Protein AF-A0AAD2GDR7-F1 (afdb_monomer)

Structure (mmCIF, N/CA/C/O backbone):
data_AF-A0AAD2GDR7-F1
#
_entry.id   AF-A0AAD2GDR7-F1
#
loop_
_atom_site.group_PDB
_atom_site.id
_atom_site.type_symbol
_atom_site.label_atom_id
_atom_site.label_alt_id
_atom_site.label_comp_id
_atom_site.label_asym_id
_atom_site.label_entity_id
_atom_site.label_seq_id
_atom_site.pdbx_PDB_ins_code
_atom_site.Cartn_x
_atom_site.Cartn_y
_atom_site.Cartn_z
_atom_site.occupancy
_atom_site.B_iso_or_equiv
_atom_site.auth_seq_id
_atom_site.auth_comp_id
_atom_site.auth_asym_id
_atom_site.auth_atom_id
_atom_site.pdbx_PDB_model_num
ATOM 1 N N . MET A 1 1 ? -3.177 7.862 13.661 1.00 63.03 1 MET A N 1
ATOM 2 C CA . MET A 1 1 ? -2.755 8.246 12.293 1.00 63.03 1 MET A CA 1
ATOM 3 C C . MET A 1 1 ? -1.235 8.250 12.244 1.00 63.03 1 MET A C 1
ATOM 5 O O . MET A 1 1 ? -0.634 8.794 13.161 1.00 63.03 1 MET A O 1
ATOM 9 N N . ILE A 1 2 ? -0.621 7.618 11.240 1.00 75.31 2 ILE A N 1
ATOM 10 C CA . ILE A 1 2 ? 0.846 7.554 11.083 1.00 75.31 2 ILE A CA 1
ATOM 11 C C . ILE A 1 2 ? 1.228 8.315 9.811 1.00 75.31 2 ILE A C 1
ATOM 13 O O . ILE A 1 2 ? 0.442 8.362 8.869 1.00 75.31 2 ILE A O 1
ATOM 17 N N . PHE A 1 3 ? 2.410 8.924 9.761 1.00 77.62 3 PHE A N 1
ATOM 18 C CA . PHE A 1 3 ? 2.876 9.658 8.585 1.00 77.62 3 PHE A CA 1
ATOM 19 C C . PHE A 1 3 ? 4.126 9.007 8.005 1.00 77.62 3 PHE A C 1
ATOM 21 O O . PHE A 1 3 ? 5.102 8.774 8.712 1.00 77.62 3 PHE A O 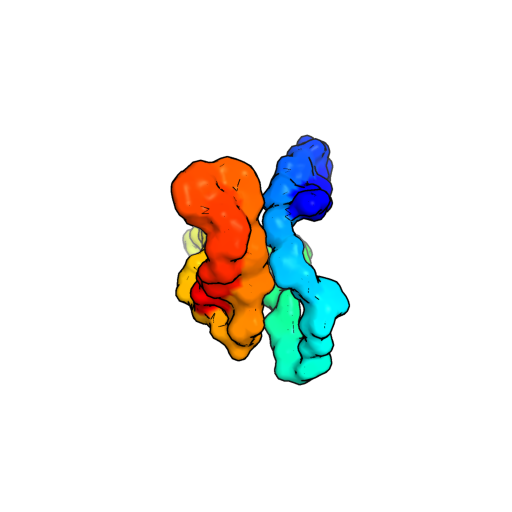1
ATOM 28 N N . GLU A 1 4 ? 4.107 8.755 6.699 1.00 76.25 4 GLU A N 1
ATOM 29 C CA . GLU A 1 4 ? 5.309 8.426 5.943 1.00 76.25 4 GLU A CA 1
ATOM 30 C C . GLU A 1 4 ? 6.034 9.732 5.590 1.00 76.25 4 GLU A C 1
ATOM 32 O O . GLU A 1 4 ? 5.485 10.571 4.867 1.00 76.25 4 GLU A O 1
ATOM 37 N N . ALA A 1 5 ? 7.249 9.910 6.109 1.00 85.31 5 ALA A N 1
ATOM 38 C CA . ALA A 1 5 ? 8.105 11.044 5.780 1.00 85.31 5 ALA A CA 1
ATOM 39 C C . ALA A 1 5 ? 8.842 10.776 4.461 1.00 85.31 5 ALA A C 1
ATOM 41 O O . ALA A 1 5 ? 9.600 9.813 4.342 1.00 85.31 5 ALA A O 1
ATOM 42 N N . LYS A 1 6 ? 8.600 11.620 3.458 1.00 82.19 6 LYS A N 1
ATOM 43 C CA . LYS A 1 6 ? 9.277 11.563 2.161 1.00 82.19 6 LYS A CA 1
ATOM 44 C C . LYS A 1 6 ? 10.574 12.371 2.203 1.00 82.19 6 LYS A C 1
ATOM 46 O O . LYS A 1 6 ? 10.710 13.306 2.989 1.00 82.19 6 LYS A O 1
ATOM 51 N N . GLN A 1 7 ? 11.522 12.020 1.333 1.00 77.50 7 GLN A N 1
ATOM 52 C CA . GLN A 1 7 ? 12.826 12.697 1.246 1.00 77.50 7 GLN A CA 1
ATOM 53 C C . GLN A 1 7 ? 12.713 14.181 0.862 1.00 77.50 7 GLN A C 1
ATOM 55 O O . GLN A 1 7 ? 13.603 14.958 1.177 1.00 77.50 7 GLN A O 1
ATOM 60 N N . ASP A 1 8 ? 11.609 14.578 0.230 1.00 85.94 8 ASP A N 1
ATOM 61 C CA . ASP A 1 8 ? 11.287 15.965 -0.122 1.00 85.94 8 ASP A CA 1
ATOM 62 C C . ASP A 1 8 ? 10.554 16.732 1.000 1.00 85.94 8 ASP A C 1
ATOM 64 O O . ASP A 1 8 ? 10.009 17.808 0.771 1.00 85.94 8 ASP A O 1
ATOM 68 N N . GLY A 1 9 ? 10.499 16.172 2.214 1.00 84.56 9 GLY A N 1
ATOM 69 C CA . GLY A 1 9 ? 9.864 16.787 3.380 1.00 84.56 9 GLY A CA 1
ATOM 70 C C . GLY A 1 9 ? 8.343 16.618 3.445 1.00 84.56 9 GLY A C 1
ATOM 71 O O . GLY A 1 9 ? 7.734 16.971 4.460 1.00 84.56 9 GLY A O 1
ATOM 72 N N . ARG A 1 10 ? 7.703 16.036 2.421 1.00 88.38 10 ARG A N 1
ATOM 73 C CA . ARG A 1 10 ? 6.259 15.770 2.457 1.00 88.38 10 ARG A CA 1
ATOM 74 C C . ARG A 1 10 ? 5.923 14.691 3.483 1.00 88.38 10 ARG A C 1
ATOM 76 O O . ARG A 1 10 ? 6.630 13.695 3.635 1.00 88.38 10 ARG A O 1
ATOM 83 N N . ARG A 1 11 ? 4.780 14.858 4.151 1.00 83.50 11 ARG A N 1
ATOM 84 C CA . ARG A 1 11 ? 4.203 13.867 5.069 1.00 83.50 11 ARG A CA 1
ATOM 85 C C . ARG A 1 11 ? 2.977 13.246 4.421 1.00 83.50 11 ARG A C 1
ATOM 87 O O . ARG A 1 11 ? 1.957 13.911 4.264 1.00 83.50 11 ARG A O 1
ATOM 94 N N . LYS A 1 12 ? 3.059 11.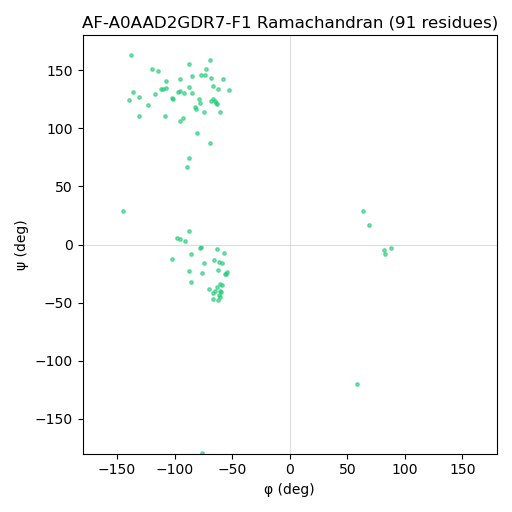969 4.046 1.00 78.12 12 LYS A N 1
ATOM 95 C CA . LYS A 1 12 ? 1.906 11.238 3.506 1.00 78.12 12 LYS A CA 1
ATOM 96 C C . LYS A 1 12 ? 1.197 10.530 4.659 1.00 78.12 12 LYS A C 1
ATOM 98 O O . LYS A 1 12 ? 1.734 9.571 5.212 1.00 78.12 12 LYS A O 1
ATOM 103 N N . GLY A 1 13 ? 0.008 11.008 5.022 1.00 74.81 13 GLY A N 1
ATOM 104 C CA . GLY A 1 13 ? -0.827 10.372 6.040 1.00 74.81 13 GLY A CA 1
ATOM 105 C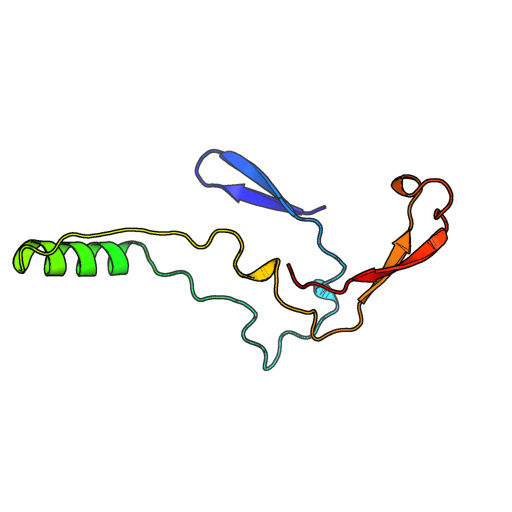 C . GLY A 1 13 ? -1.164 8.922 5.679 1.00 74.81 13 GLY A C 1
ATOM 106 O O . GLY A 1 13 ? -1.362 8.579 4.510 1.00 74.81 13 GLY A O 1
ATOM 107 N N . ARG A 1 14 ? -1.193 8.059 6.690 1.00 70.56 14 ARG A N 1
ATOM 108 C CA . ARG A 1 14 ? -1.668 6.678 6.636 1.00 70.56 14 ARG A CA 1
ATOM 109 C C . ARG A 1 14 ? -2.621 6.459 7.804 1.00 70.56 14 ARG A C 1
ATOM 111 O O . ARG A 1 14 ? -2.291 6.727 8.966 1.00 70.56 14 ARG A O 1
ATOM 118 N N . LEU A 1 15 ? -3.811 5.977 7.478 1.00 69.88 15 LEU A N 1
ATOM 119 C CA . LEU A 1 15 ? -4.713 5.381 8.450 1.00 69.88 15 LEU A CA 1
ATOM 120 C C . LEU A 1 15 ? -4.296 3.923 8.593 1.00 69.88 15 LEU A C 1
ATOM 122 O O . LEU A 1 15 ? -4.046 3.252 7.597 1.00 69.88 15 LEU A O 1
ATOM 126 N N . VAL A 1 16 ? -4.122 3.476 9.831 1.00 67.56 16 VAL A N 1
ATOM 127 C CA . VAL A 1 16 ? -3.572 2.153 10.126 1.00 67.56 16 VAL A CA 1
ATOM 128 C C . VAL A 1 16 ? -4.508 1.514 11.128 1.00 67.56 16 VAL A C 1
ATOM 130 O O . VAL A 1 16 ? -4.614 1.979 12.262 1.00 67.56 16 VAL A O 1
ATOM 133 N N . CYS A 1 17 ? -5.226 0.488 10.688 1.00 70.69 17 CYS A N 1
ATOM 134 C CA . CYS A 1 17 ? -6.260 -0.177 11.472 1.00 70.69 17 CYS A CA 1
ATOM 135 C C . CYS A 1 17 ? -5.646 -1.308 12.291 1.00 70.69 17 CYS A C 1
ATOM 137 O O . CYS A 1 17 ? -5.862 -2.478 12.013 1.00 70.69 17 CYS A O 1
ATOM 139 N N . GLY A 1 18 ? -4.802 -0.951 13.261 1.00 67.88 18 GLY A N 1
ATOM 140 C CA . GLY A 1 18 ? -4.294 -1.926 14.226 1.00 67.88 18 GLY A CA 1
ATOM 141 C C . GLY A 1 18 ? -3.327 -2.974 13.666 1.00 67.88 18 GLY A C 1
ATOM 142 O O . GLY A 1 18 ? -3.058 -3.939 14.361 1.00 67.88 18 GLY A O 1
ATOM 143 N N . GLY A 1 19 ? -2.738 -2.782 12.478 1.00 66.31 19 GLY A N 1
ATOM 144 C CA . GLY A 1 19 ? -1.832 -3.763 11.849 1.00 66.31 19 GLY A CA 1
ATOM 145 C C . GLY A 1 19 ? -0.593 -4.178 12.669 1.00 66.31 19 GLY A C 1
ATOM 146 O O . GLY A 1 19 ? 0.113 -5.093 12.278 1.00 66.31 19 GLY A O 1
ATOM 147 N N . HIS A 1 20 ? -0.327 -3.540 13.814 1.00 68.94 20 HIS A N 1
ATOM 148 C CA . HIS A 1 20 ? 0.673 -3.985 14.794 1.00 68.94 20 HIS A CA 1
ATOM 149 C C . HIS A 1 20 ? 0.228 -5.211 15.614 1.00 68.94 20 HIS A C 1
ATOM 151 O O . HIS A 1 20 ? 1.056 -5.829 16.274 1.00 68.94 20 HIS A O 1
ATOM 157 N N . LEU A 1 21 ? -1.067 -5.537 15.603 1.00 69.56 21 LEU A N 1
ATOM 158 C CA . LEU A 1 21 ? -1.658 -6.702 16.268 1.00 69.56 21 LEU A CA 1
ATOM 159 C C . LEU A 1 21 ? -1.602 -7.963 15.393 1.00 69.56 21 LEU A C 1
ATOM 161 O O . LEU A 1 21 ? -1.936 -9.050 15.856 1.00 69.56 21 LEU A O 1
ATOM 165 N N . VAL A 1 22 ? -1.202 -7.810 14.131 1.00 66.69 22 VAL A N 1
ATOM 166 C CA . VAL A 1 22 ? -1.147 -8.877 13.136 1.00 66.69 22 VAL A CA 1
ATOM 167 C C . VAL A 1 22 ? 0.240 -9.505 13.155 1.00 66.69 22 VAL A C 1
ATOM 169 O O . VAL A 1 22 ? 1.247 -8.800 13.081 1.00 66.69 22 VAL A O 1
ATOM 172 N N . ASP A 1 23 ? 0.297 -10.833 13.232 1.00 70.25 23 ASP A N 1
ATOM 173 C CA . ASP A 1 23 ? 1.546 -11.579 13.121 1.00 70.25 23 ASP A CA 1
ATOM 174 C C . ASP A 1 23 ? 2.017 -11.610 11.654 1.00 70.25 23 ASP A C 1
ATOM 176 O O . ASP A 1 23 ? 1.365 -12.232 10.816 1.00 70.25 23 ASP A O 1
ATOM 180 N N . PRO A 1 24 ? 3.150 -10.975 11.304 1.00 67.88 24 PRO A N 1
ATOM 181 C CA . PRO A 1 24 ? 3.616 -10.910 9.921 1.00 67.88 24 PRO A CA 1
ATOM 182 C C . PRO A 1 24 ? 4.275 -12.214 9.437 1.00 67.88 24 PRO A C 1
ATOM 184 O O . PRO A 1 24 ? 4.736 -12.282 8.294 1.00 67.88 24 PRO A O 1
ATOM 187 N N . ARG A 1 25 ? 4.407 -13.237 10.293 1.00 69.31 25 ARG A N 1
ATOM 188 C CA . ARG A 1 25 ? 5.123 -14.477 9.963 1.00 69.31 25 ARG A CA 1
ATOM 189 C C . ARG A 1 25 ? 4.416 -15.242 8.838 1.00 69.31 25 ARG A C 1
ATOM 191 O O . ARG A 1 25 ? 3.257 -15.613 8.947 1.00 69.31 25 ARG A O 1
ATOM 198 N N . GLY A 1 26 ? 5.153 -15.517 7.759 1.00 66.19 26 GLY A N 1
ATOM 199 C CA . GLY A 1 26 ? 4.671 -16.307 6.618 1.00 66.19 26 GLY A CA 1
ATOM 200 C C . GLY A 1 26 ? 3.960 -15.508 5.520 1.00 66.19 26 GLY A C 1
ATOM 201 O O . GLY A 1 26 ? 3.628 -16.084 4.487 1.00 66.19 26 GLY A O 1
ATOM 202 N N . ILE A 1 27 ? 3.780 -14.194 5.691 1.00 64.94 27 ILE A N 1
ATOM 203 C CA . ILE A 1 27 ? 3.153 -13.322 4.692 1.00 64.94 27 ILE A CA 1
ATOM 204 C C . ILE A 1 27 ? 4.212 -12.363 4.141 1.00 64.94 27 ILE A C 1
ATOM 206 O O . ILE A 1 27 ? 4.971 -11.749 4.894 1.00 64.94 27 ILE A O 1
ATOM 210 N N . SER A 1 28 ? 4.270 -12.207 2.815 1.00 57.88 28 SER A N 1
ATOM 211 C CA . SER A 1 28 ? 5.081 -11.156 2.193 1.00 57.88 28 SER A CA 1
ATOM 212 C C . SER A 1 28 ? 4.453 -9.792 2.496 1.00 57.88 28 SER A C 1
ATOM 214 O O . SER A 1 28 ? 3.627 -9.282 1.746 1.00 57.88 28 SER A O 1
ATOM 216 N N . THR A 1 29 ? 4.815 -9.207 3.636 1.00 56.22 29 THR A N 1
ATOM 217 C CA . THR A 1 29 ? 4.286 -7.921 4.131 1.00 56.22 29 THR A CA 1
ATOM 218 C C . THR A 1 29 ? 4.902 -6.704 3.438 1.00 56.22 29 THR A C 1
ATOM 220 O O . THR A 1 29 ? 4.523 -5.563 3.704 1.00 56.22 29 THR A O 1
ATOM 223 N N . ARG A 1 30 ? 5.864 -6.919 2.535 1.00 54.19 30 ARG A N 1
ATOM 224 C CA . ARG A 1 30 ? 6.548 -5.861 1.794 1.00 54.19 30 ARG A CA 1
ATOM 225 C C . ARG A 1 30 ? 6.760 -6.281 0.351 1.00 54.19 30 ARG A C 1
ATOM 227 O O . ARG A 1 30 ? 7.449 -7.257 0.078 1.00 54.19 30 ARG A O 1
ATOM 234 N N . SER A 1 31 ? 6.274 -5.458 -0.573 1.00 57.25 31 SER A N 1
ATOM 235 C CA . SER A 1 31 ? 6.836 -5.441 -1.920 1.00 57.25 31 SER A CA 1
ATOM 236 C C . SER A 1 31 ? 8.289 -4.971 -1.808 1.00 57.25 31 SER A C 1
ATOM 238 O O . SER A 1 31 ? 8.570 -3.921 -1.217 1.00 57.25 31 SER A O 1
ATOM 240 N N . THR A 1 32 ? 9.235 -5.786 -2.271 1.00 57.22 32 THR A N 1
ATOM 241 C CA . THR A 1 32 ? 10.657 -5.441 -2.249 1.00 57.22 32 THR A CA 1
ATOM 242 C C . THR A 1 32 ? 10.865 -4.188 -3.083 1.00 57.22 32 THR A C 1
ATOM 244 O O . THR A 1 32 ? 10.671 -4.195 -4.296 1.00 57.22 32 THR A O 1
ATOM 247 N N . VAL A 1 33 ? 11.252 -3.098 -2.426 1.00 62.19 33 VAL A N 1
ATOM 248 C CA . VAL A 1 33 ? 11.588 -1.845 -3.100 1.00 62.19 33 VAL A CA 1
ATOM 249 C C . VAL A 1 33 ? 12.794 -2.110 -3.992 1.00 62.19 33 VAL A C 1
ATOM 251 O O . VAL A 1 33 ? 13.851 -2.520 -3.502 1.00 62.19 33 VAL A O 1
ATOM 254 N N . VAL A 1 34 ? 12.648 -1.886 -5.296 1.00 68.69 34 VAL A N 1
ATOM 255 C CA . VAL A 1 34 ? 13.786 -1.954 -6.212 1.00 68.69 34 VAL A CA 1
ATOM 256 C C . VAL A 1 34 ? 14.727 -0.808 -5.853 1.00 68.69 34 VAL A C 1
ATOM 258 O O . VAL A 1 34 ? 14.320 0.353 -5.775 1.00 68.69 34 VAL A O 1
ATOM 261 N N . LYS A 1 35 ? 16.000 -1.118 -5.592 1.00 77.31 35 LYS A N 1
ATOM 262 C CA . LYS A 1 35 ? 17.002 -0.077 -5.354 1.00 77.31 35 LYS A CA 1
ATOM 263 C C . LYS A 1 35 ? 17.200 0.709 -6.647 1.00 77.31 35 LYS A C 1
ATOM 265 O O . LYS A 1 35 ? 17.384 0.112 -7.704 1.00 77.31 35 LYS A O 1
ATOM 270 N N . GLY A 1 36 ? 17.279 2.037 -6.557 1.00 80.62 36 GLY A N 1
ATOM 271 C CA . GLY A 1 36 ? 17.494 2.889 -7.735 1.00 80.62 36 GLY A CA 1
ATOM 272 C C . GLY A 1 36 ? 18.751 2.532 -8.544 1.00 80.62 36 GLY A C 1
ATOM 273 O O . GLY A 1 36 ? 18.783 2.747 -9.747 1.00 80.62 36 GLY A O 1
ATOM 274 N N . VAL A 1 37 ? 19.772 1.921 -7.923 1.00 87.00 37 VAL A N 1
ATOM 275 C CA . VAL A 1 37 ? 20.956 1.412 -8.643 1.00 87.00 37 VAL A CA 1
ATOM 276 C C . VAL A 1 37 ? 20.620 0.301 -9.641 1.00 87.00 37 VAL A C 1
ATOM 278 O O . VAL A 1 37 ? 21.192 0.278 -10.722 1.00 87.00 37 VAL A O 1
ATOM 281 N N . SER A 1 38 ? 19.673 -0.579 -9.312 1.00 85.81 38 SER A N 1
ATOM 282 C CA . SER A 1 38 ? 19.240 -1.657 -10.203 1.00 85.81 38 SER A CA 1
ATOM 283 C C . SER A 1 38 ? 18.467 -1.108 -11.398 1.00 85.81 38 SER A C 1
ATOM 285 O O . SER A 1 38 ? 18.678 -1.571 -12.511 1.00 85.81 38 SER A O 1
ATOM 287 N N . VAL A 1 39 ? 17.635 -0.083 -11.180 1.00 87.94 39 VAL A N 1
ATOM 288 C CA . VAL A 1 39 ? 16.925 0.617 -12.265 1.00 87.94 39 VAL A CA 1
ATOM 289 C C . VAL A 1 39 ? 17.926 1.282 -13.210 1.00 87.94 39 VAL A C 1
ATOM 291 O O . VAL A 1 39 ? 17.892 1.021 -14.402 1.00 87.94 39 VAL A O 1
ATOM 294 N N . ARG A 1 40 ? 18.912 2.013 -12.671 1.00 89.62 40 ARG A N 1
ATOM 295 C CA . ARG A 1 40 ? 19.959 2.659 -13.485 1.00 89.62 40 ARG A CA 1
ATOM 296 C C . ARG A 1 40 ? 20.792 1.675 -14.309 1.00 89.62 40 ARG A C 1
ATOM 298 O O . ARG A 1 40 ? 21.222 2.015 -15.405 1.00 89.62 40 ARG A O 1
ATOM 305 N N . LEU A 1 41 ? 21.039 0.472 -13.787 1.00 93.38 41 LEU A N 1
ATOM 306 C CA . LEU A 1 41 ? 21.742 -0.571 -14.536 1.00 93.38 41 LEU A CA 1
ATOM 307 C C . LEU A 1 41 ? 20.905 -1.062 -15.726 1.00 93.38 41 LEU A C 1
ATOM 309 O O . LEU A 1 41 ? 21.444 -1.248 -16.812 1.00 93.38 41 LEU A O 1
ATOM 313 N N . LEU A 1 42 ? 19.595 -1.245 -15.531 1.00 91.62 42 LEU A N 1
ATOM 314 C CA . LEU A 1 42 ? 18.675 -1.603 -16.613 1.00 91.62 42 LEU A CA 1
ATOM 315 C C . LEU A 1 42 ? 18.579 -0.490 -17.659 1.00 91.62 42 LEU A C 1
ATOM 317 O O . LEU A 1 42 ? 18.596 -0.796 -18.848 1.00 91.62 42 LEU A O 1
ATOM 321 N N . ASP A 1 43 ? 18.561 0.775 -17.233 1.00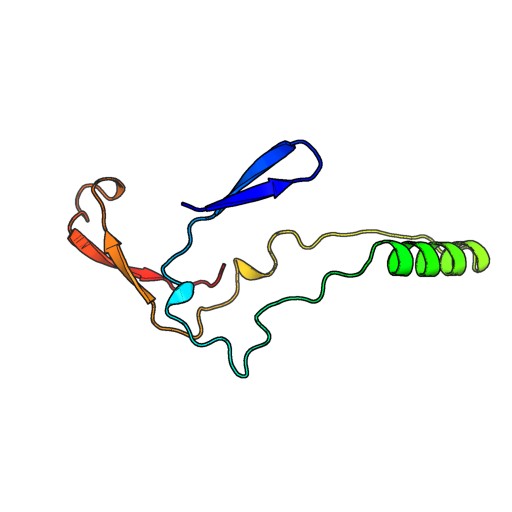 92.88 43 ASP A N 1
ATOM 322 C CA . ASP A 1 43 ? 18.542 1.923 -18.144 1.00 92.88 43 ASP A CA 1
ATOM 323 C C . ASP A 1 43 ? 19.802 1.961 -19.025 1.00 92.88 43 ASP A C 1
ATOM 325 O O . ASP A 1 43 ? 19.696 2.136 -20.235 1.00 92.88 43 ASP A O 1
ATOM 329 N N . MET A 1 44 ? 20.988 1.707 -18.451 1.00 95.06 44 MET A N 1
ATOM 330 C CA . MET A 1 44 ? 22.240 1.590 -19.218 1.00 95.06 44 MET A CA 1
ATOM 331 C C . MET A 1 44 ? 22.193 0.471 -20.263 1.00 95.06 44 MET A C 1
ATOM 333 O O . MET A 1 44 ? 22.694 0.635 -21.374 1.00 95.06 44 MET A O 1
ATOM 337 N N . ILE A 1 45 ? 21.614 -0.680 -19.913 1.00 95.88 45 ILE A N 1
ATOM 338 C CA . ILE A 1 45 ? 21.473 -1.798 -20.851 1.00 95.88 45 ILE A CA 1
ATOM 339 C C . ILE A 1 45 ? 20.502 -1.412 -21.971 1.00 95.88 45 ILE A C 1
ATOM 341 O O . ILE A 1 45 ? 20.810 -1.617 -23.140 1.00 95.88 45 ILE A O 1
ATOM 345 N N . ALA A 1 46 ? 19.348 -0.837 -21.635 1.00 95.19 46 ALA A N 1
ATOM 346 C CA . ALA A 1 46 ? 18.357 -0.418 -22.619 1.00 95.19 46 ALA A CA 1
ATOM 347 C C . ALA A 1 46 ? 18.917 0.630 -23.596 1.00 95.19 46 ALA A C 1
ATOM 349 O O . ALA A 1 46 ? 18.684 0.505 -24.798 1.00 95.19 46 ALA A O 1
ATOM 350 N N . ASP A 1 47 ? 19.712 1.584 -23.104 1.00 95.12 47 ASP A N 1
ATOM 351 C CA . ASP A 1 47 ? 20.421 2.570 -23.927 1.00 95.12 47 ASP A CA 1
ATOM 352 C C . ASP A 1 47 ? 21.405 1.903 -24.902 1.00 95.12 47 ASP A C 1
ATOM 354 O O . ASP A 1 47 ? 21.375 2.179 -26.101 1.00 95.12 47 ASP A O 1
ATOM 358 N N . HIS A 1 48 ? 22.193 0.928 -24.430 1.00 96.56 48 HIS A N 1
ATOM 359 C CA . HIS A 1 48 ? 23.120 0.177 -25.283 1.00 96.56 48 HIS A CA 1
ATOM 360 C C . HIS A 1 48 ? 22.423 -0.550 -26.446 1.00 96.56 48 HIS A C 1
ATOM 362 O O . HIS A 1 48 ? 22.979 -0.652 -27.538 1.00 96.56 48 HIS A O 1
ATOM 368 N N . TYR A 1 49 ? 21.201 -1.038 -26.225 1.00 96.81 49 TYR A N 1
ATOM 369 C CA . TYR A 1 49 ? 20.396 -1.706 -27.250 1.00 96.81 49 TYR A CA 1
ATOM 370 C C . TYR A 1 49 ? 19.477 -0.753 -28.036 1.00 96.81 49 TYR A C 1
ATOM 372 O O . TYR A 1 49 ? 18.717 -1.218 -28.886 1.00 96.81 49 TYR A O 1
ATOM 380 N N . GLY A 1 50 ? 19.521 0.560 -27.779 1.00 95.31 50 GLY A N 1
ATOM 381 C CA . GLY A 1 50 ? 18.665 1.549 -28.445 1.00 95.31 50 GLY A CA 1
ATOM 382 C C . GLY A 1 50 ? 17.170 1.369 -28.152 1.00 95.31 50 GLY A C 1
ATOM 383 O O . GLY A 1 50 ? 16.327 1.675 -28.997 1.00 95.31 50 GLY A O 1
ATOM 384 N N . LEU A 1 51 ? 16.824 0.827 -26.983 1.00 96.44 51 LEU A N 1
ATOM 385 C CA . LEU A 1 51 ? 15.444 0.551 -26.590 1.00 96.44 51 LEU A CA 1
ATOM 386 C C . LEU A 1 51 ? 14.780 1.790 -25.985 1.00 96.44 51 LEU A C 1
ATOM 388 O O . LEU A 1 51 ? 15.389 2.564 -25.252 1.00 96.44 51 LEU A O 1
ATOM 392 N N . THR A 1 52 ? 13.482 1.949 -26.244 1.00 92.50 52 THR A N 1
ATOM 393 C CA . THR A 1 52 ? 12.675 2.981 -25.581 1.00 92.50 52 THR A CA 1
ATOM 394 C C . THR A 1 52 ? 12.298 2.522 -24.176 1.00 92.50 52 THR A C 1
ATOM 396 O O . THR A 1 52 ? 11.697 1.461 -24.007 1.00 92.50 52 THR A O 1
ATOM 399 N N . ILE A 1 53 ? 12.620 3.336 -23.172 1.00 89.44 53 ILE A N 1
ATOM 400 C CA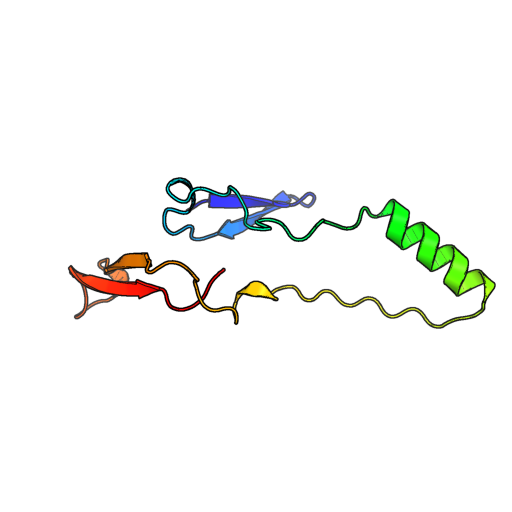 . ILE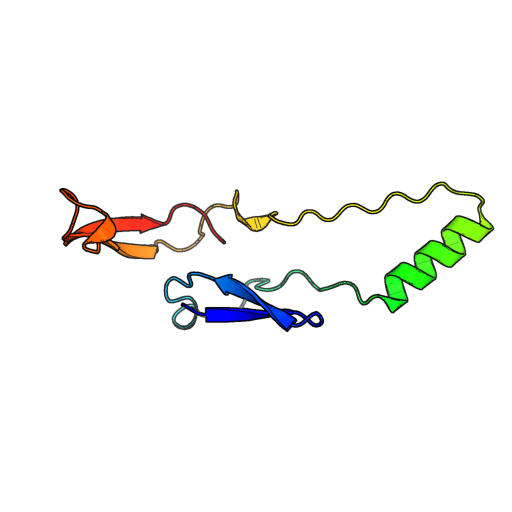 A 1 53 ? 12.316 3.055 -21.767 1.00 89.44 53 ILE A CA 1
ATOM 401 C C . ILE A 1 53 ? 11.011 3.753 -21.381 1.00 89.44 53 ILE A C 1
ATOM 403 O O . ILE A 1 53 ? 10.828 4.943 -21.633 1.00 89.44 53 ILE A O 1
ATOM 407 N N . VAL A 1 54 ? 10.107 3.017 -20.732 1.00 88.31 54 VAL A N 1
ATOM 408 C CA . VAL A 1 54 ? 8.882 3.566 -20.141 1.00 88.31 54 VAL A CA 1
ATOM 409 C C . VAL A 1 54 ? 8.872 3.220 -18.659 1.00 88.31 54 VAL A C 1
ATOM 411 O O . VAL A 1 54 ? 8.872 2.048 -18.287 1.00 88.31 54 VAL A O 1
ATOM 414 N N . HIS A 1 55 ? 8.846 4.243 -17.807 1.00 82.81 55 HIS A N 1
ATOM 415 C CA . HIS A 1 55 ? 8.707 4.071 -16.364 1.00 82.81 55 HIS A CA 1
ATOM 416 C C . HIS A 1 55 ? 7.246 4.264 -15.959 1.00 82.81 55 HIS A C 1
ATOM 418 O O . HIS A 1 55 ? 6.617 5.256 -16.326 1.00 82.81 55 HIS A O 1
ATOM 424 N N . GLY A 1 56 ? 6.717 3.334 -15.169 1.00 79.62 56 GLY A N 1
ATOM 425 C CA . GLY A 1 56 ? 5.388 3.433 -14.578 1.00 79.62 56 GLY A CA 1
ATOM 426 C C . GLY A 1 56 ? 5.435 3.017 -13.116 1.00 79.62 56 GLY A C 1
ATOM 427 O O . GLY A 1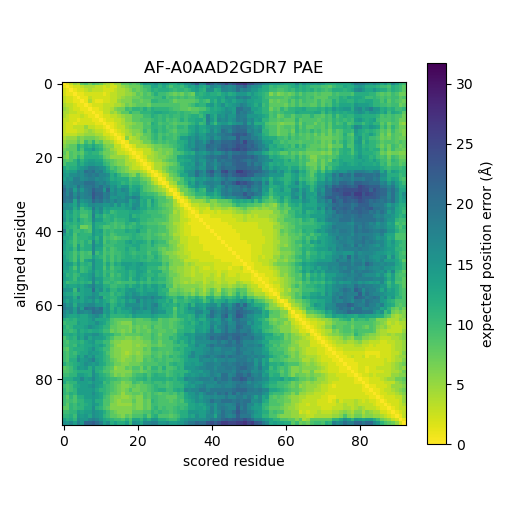 56 ? 6.001 1.976 -12.787 1.00 79.62 56 GLY A O 1
ATOM 428 N N . ASP A 1 57 ? 4.847 3.831 -12.244 1.00 72.88 57 ASP A N 1
ATOM 429 C CA . ASP A 1 57 ? 4.611 3.469 -10.848 1.00 72.88 57 ASP A CA 1
ATOM 430 C C . ASP A 1 57 ? 3.143 3.072 -10.668 1.00 72.88 57 ASP A C 1
ATOM 432 O O . ASP A 1 57 ? 2.231 3.844 -10.979 1.00 72.88 57 ASP A O 1
ATOM 436 N N . VAL A 1 58 ? 2.904 1.879 -10.127 1.00 70.75 58 VAL A N 1
ATOM 437 C CA . VAL A 1 58 ? 1.567 1.460 -9.698 1.00 70.75 58 VAL A CA 1
ATOM 438 C C . VAL A 1 58 ? 1.373 1.943 -8.263 1.00 70.75 58 VAL A C 1
ATOM 440 O O . VAL A 1 58 ? 1.408 1.168 -7.307 1.00 70.75 58 VAL A O 1
ATOM 443 N N . GLY A 1 59 ? 1.156 3.252 -8.112 1.00 58.19 59 GLY A N 1
ATOM 444 C CA . GLY A 1 59 ? 1.204 3.942 -6.816 1.00 58.19 59 GLY A CA 1
ATOM 445 C C . GLY A 1 59 ? 0.166 3.504 -5.769 1.00 58.19 59 GLY A C 1
ATOM 446 O O . GLY A 1 59 ? 0.214 3.998 -4.643 1.00 58.19 59 GLY A O 1
ATOM 447 N N . ASN A 1 60 ? -0.754 2.595 -6.124 1.00 58.69 60 ASN A N 1
ATOM 448 C CA . ASN A 1 60 ? -1.922 2.180 -5.340 1.00 58.69 60 ASN A CA 1
ATOM 449 C C . ASN A 1 60 ? -2.281 0.684 -5.509 1.00 58.69 60 ASN A C 1
ATOM 451 O O . ASN A 1 60 ? -3.450 0.318 -5.398 1.00 58.69 60 ASN A O 1
ATOM 455 N N . ALA A 1 61 ? -1.307 -0.189 -5.790 1.00 55.88 61 ALA A N 1
ATOM 456 C CA . ALA A 1 61 ? -1.560 -1.612 -6.074 1.00 55.88 61 ALA A CA 1
ATOM 457 C C . ALA A 1 61 ? -2.361 -2.360 -4.982 1.00 55.88 61 ALA A C 1
ATOM 459 O O . ALA A 1 61 ? -3.021 -3.356 -5.267 1.00 55.88 61 ALA A O 1
ATOM 460 N N . PHE A 1 62 ? -2.333 -1.874 -3.741 1.00 54.38 62 PHE A N 1
ATOM 461 C CA . PHE A 1 62 ? -2.977 -2.531 -2.608 1.00 54.38 62 PHE A CA 1
ATOM 462 C C . PHE A 1 62 ? -4.449 -2.145 -2.396 1.00 54.38 62 PHE A C 1
ATOM 464 O O . PHE A 1 62 ? -5.200 -2.962 -1.873 1.00 54.38 62 PHE A O 1
ATOM 471 N N . ILE A 1 63 ? -4.910 -0.984 -2.889 1.00 57.00 63 ILE A N 1
ATOM 472 C CA . ILE A 1 63 ? -6.257 -0.437 -2.587 1.00 57.00 63 ILE A CA 1
ATOM 473 C C . ILE A 1 63 ? -7.390 -1.318 -3.153 1.00 57.00 63 ILE A C 1
ATOM 475 O O . ILE A 1 63 ? -8.563 -1.159 -2.814 1.00 57.00 63 ILE A O 1
ATOM 479 N N . THR A 1 64 ? -7.067 -2.257 -4.043 1.00 60.38 64 THR A N 1
ATOM 480 C CA . THR A 1 64 ? -8.024 -3.202 -4.632 1.00 60.38 64 THR A CA 1
ATOM 481 C C . THR A 1 64 ? -7.966 -4.605 -4.038 1.00 60.38 64 THR A C 1
ATOM 483 O O . THR A 1 64 ? -8.877 -5.388 -4.304 1.00 60.38 64 THR A O 1
ATOM 486 N N . ALA A 1 65 ? -6.939 -4.945 -3.256 1.00 69.31 65 ALA A N 1
ATOM 487 C CA . ALA A 1 65 ? -6.823 -6.268 -2.653 1.00 69.31 65 ALA A CA 1
ATOM 488 C C . ALA A 1 65 ? -7.825 -6.423 -1.499 1.00 69.31 65 ALA A C 1
ATOM 490 O O . ALA A 1 65 ? -8.125 -5.461 -0.796 1.00 69.31 65 ALA A O 1
ATOM 491 N N . LYS A 1 66 ? -8.362 -7.631 -1.301 1.00 71.06 66 LYS A N 1
ATOM 492 C CA . LYS A 1 66 ? -9.186 -7.933 -0.122 1.00 71.06 66 LYS A CA 1
ATOM 493 C C . LYS A 1 66 ? -8.288 -8.126 1.097 1.00 71.06 66 LYS A C 1
ATOM 495 O O . LYS A 1 66 ? -7.191 -8.667 0.961 1.00 71.06 66 LYS A O 1
ATOM 500 N N . CYS A 1 67 ? -8.759 -7.717 2.271 1.00 73.12 67 CYS A N 1
ATOM 501 C CA . CYS A 1 67 ? -8.125 -8.119 3.523 1.00 73.12 67 CYS A CA 1
ATOM 502 C C . CYS A 1 67 ? -8.219 -9.644 3.668 1.00 73.12 67 CYS A C 1
ATOM 504 O O . CYS A 1 67 ? -9.280 -10.223 3.437 1.00 73.12 67 CYS A O 1
ATOM 506 N N . LEU A 1 68 ? -7.108 -10.288 4.036 1.00 71.19 68 LEU A N 1
ATOM 507 C CA . LEU A 1 68 ? -7.119 -11.692 4.466 1.00 71.19 68 LEU A CA 1
ATOM 508 C C . LEU A 1 68 ? -7.665 -11.832 5.894 1.00 71.19 68 LEU A C 1
ATOM 510 O O . LEU A 1 68 ? -8.174 -12.885 6.260 1.00 71.19 68 LEU A O 1
ATOM 514 N N . GLU A 1 69 ? -7.562 -10.764 6.681 1.00 71.94 69 GLU A N 1
ATOM 515 C CA . GLU A 1 69 ? -8.056 -10.677 8.050 1.00 71.94 69 GLU A CA 1
ATOM 516 C C . GLU A 1 69 ? -9.452 -10.052 8.089 1.00 71.94 69 GLU A C 1
ATOM 518 O O . GLU A 1 69 ? -9.737 -9.085 7.376 1.00 71.94 69 GLU A O 1
ATOM 523 N N . GLU A 1 70 ? -10.306 -10.551 8.980 1.00 76.12 70 GLU A N 1
ATOM 524 C CA . GLU A 1 70 ? -11.550 -9.874 9.338 1.00 76.12 70 GLU A CA 1
ATOM 525 C C . GLU A 1 70 ? -11.248 -8.771 10.358 1.00 76.12 70 GLU A C 1
ATOM 527 O O . GLU A 1 70 ? -11.111 -9.012 11.557 1.00 76.12 70 GLU A O 1
ATOM 532 N N . ILE A 1 71 ? -11.088 -7.543 9.860 1.00 76.56 71 ILE A N 1
ATOM 533 C CA . ILE A 1 71 ? -10.813 -6.368 10.691 1.00 76.56 71 ILE A CA 1
ATOM 534 C C . ILE A 1 71 ? -12.097 -5.560 10.860 1.00 76.56 71 ILE A C 1
ATOM 536 O O . ILE A 1 71 ? -12.722 -5.129 9.882 1.00 76.56 71 ILE A O 1
ATOM 540 N N . HIS A 1 72 ? -12.440 -5.296 12.118 1.00 84.06 72 HIS A N 1
ATOM 541 C CA . HIS A 1 72 ? -13.587 -4.485 12.502 1.00 84.06 72 HIS A CA 1
ATOM 542 C C . HIS A 1 72 ? -13.155 -3.260 13.308 1.00 84.06 72 HIS A C 1
ATOM 544 O O . HIS A 1 72 ? -12.149 -3.278 14.017 1.00 84.06 72 HIS A O 1
ATOM 550 N N . SER A 1 73 ? -13.938 -2.190 13.210 1.00 83.88 73 SER A N 1
ATOM 551 C CA . SER A 1 73 ? -13.808 -0.999 14.050 1.00 83.88 73 SER A CA 1
ATOM 552 C C . SER A 1 73 ? -15.190 -0.520 14.478 1.00 83.88 73 SER A C 1
ATOM 554 O O . SER A 1 73 ? -16.200 -0.895 13.884 1.00 83.88 73 SER A O 1
ATOM 556 N N . VAL A 1 74 ? -15.238 0.328 15.499 1.00 89.38 74 VAL A N 1
ATOM 557 C CA . VAL A 1 74 ? -16.437 1.103 15.831 1.00 89.38 74 VAL A CA 1
ATOM 558 C C . VAL A 1 74 ? -16.402 2.394 15.018 1.00 89.38 74 VAL A C 1
ATOM 560 O O . VAL A 1 74 ? -15.342 3.010 14.885 1.00 89.38 74 VAL A O 1
ATOM 563 N N . ALA A 1 75 ? -17.536 2.768 14.434 1.00 88.00 75 ALA A N 1
ATOM 564 C CA . ALA A 1 75 ? -17.698 4.020 13.713 1.00 88.00 75 ALA A CA 1
ATOM 565 C C . ALA A 1 75 ? -17.638 5.205 14.685 1.00 88.00 75 ALA A C 1
ATOM 567 O O . ALA A 1 75 ? -18.413 5.263 15.642 1.00 88.00 75 ALA A O 1
ATOM 568 N N . GLY A 1 76 ? -16.714 6.134 14.438 1.00 88.06 76 GLY A N 1
ATOM 569 C CA . GLY A 1 76 ? -16.614 7.376 15.194 1.00 88.06 76 GLY A CA 1
ATOM 570 C C . GLY A 1 76 ? -17.686 8.406 14.807 1.00 88.06 76 GLY A C 1
ATOM 571 O O . GLY A 1 76 ? -18.505 8.151 13.915 1.00 88.06 76 GLY A O 1
ATOM 572 N N . PRO A 1 77 ? -17.662 9.590 15.443 1.00 91.19 77 PRO A N 1
ATOM 573 C CA . PRO A 1 77 ? -18.619 10.672 15.192 1.00 91.19 77 PRO A CA 1
ATOM 574 C C . PRO A 1 77 ? -18.672 11.126 13.725 1.00 91.19 77 PRO A C 1
ATOM 576 O O . PRO A 1 77 ? -19.688 11.624 13.245 1.00 91.19 77 PRO A O 1
ATOM 579 N N . GLU A 1 78 ? -17.589 10.923 12.971 1.00 88.81 78 GLU A N 1
ATOM 580 C CA . GLU A 1 78 ? -17.492 11.243 11.546 1.00 88.81 78 GLU A CA 1
ATOM 581 C C . GLU A 1 78 ? -18.485 10.473 10.655 1.00 88.81 78 GLU A C 1
ATOM 583 O O . GLU A 1 78 ? -18.705 10.863 9.508 1.00 88.81 78 GLU A O 1
ATOM 588 N N . PHE A 1 79 ? -19.106 9.407 11.168 1.00 88.19 79 PHE A N 1
ATOM 589 C CA . PHE A 1 79 ? -20.102 8.607 10.452 1.00 88.19 79 PHE A CA 1
ATOM 590 C C . PHE A 1 79 ? -21.561 9.012 10.745 1.00 88.19 79 PHE A C 1
ATOM 592 O O . PHE A 1 79 ? -22.480 8.368 10.229 1.00 88.19 79 PHE A O 1
ATOM 599 N N . GLY A 1 80 ? -21.793 10.077 11.524 1.00 92.38 80 GLY A N 1
ATOM 600 C CA . GLY A 1 80 ? -23.121 10.653 11.762 1.00 92.38 80 GLY A CA 1
ATOM 601 C C . GLY A 1 80 ? -24.101 9.651 12.377 1.00 92.38 80 GLY A C 1
ATOM 602 O O . GLY A 1 80 ? -23.835 9.087 13.428 1.00 92.38 80 GLY A O 1
ATOM 603 N N . GLU A 1 81 ? -25.219 9.371 11.700 1.00 93.69 81 GLU A N 1
ATOM 604 C CA . GLU A 1 81 ? -26.248 8.420 12.173 1.00 93.69 81 GLU A CA 1
ATOM 605 C C . GLU A 1 81 ? -25.731 6.993 12.413 1.00 93.69 81 GLU A C 1
ATOM 607 O O . GLU A 1 81 ? -26.405 6.181 13.043 1.00 93.69 81 GLU A O 1
ATOM 612 N N . ARG A 1 82 ? -24.548 6.667 11.884 1.00 89.69 82 ARG A N 1
ATOM 613 C CA . ARG A 1 82 ? -23.901 5.366 12.072 1.00 89.69 82 ARG A CA 1
ATOM 614 C C . ARG A 1 82 ? -22.848 5.374 13.178 1.00 89.69 82 ARG A C 1
ATOM 616 O O . ARG A 1 82 ? -22.159 4.368 13.327 1.00 89.69 82 ARG A O 1
ATOM 623 N N . GLU A 1 83 ? -22.695 6.465 13.926 1.00 93.38 83 GLU A N 1
ATOM 624 C CA . GLU A 1 83 ? -21.823 6.522 15.101 1.00 93.38 83 GLU A CA 1
ATOM 625 C C . GLU A 1 83 ? -22.150 5.368 16.068 1.00 93.38 83 GLU A C 1
ATOM 627 O O . GLU A 1 83 ? -23.310 5.063 16.343 1.00 93.38 83 GLU A O 1
ATOM 632 N N . GLY A 1 84 ? -21.116 4.667 16.538 1.00 91.38 84 GLY A N 1
ATOM 633 C CA . GLY A 1 84 ? -21.259 3.493 17.402 1.00 91.38 84 GLY A CA 1
ATOM 634 C C . GLY A 1 84 ? -21.544 2.171 16.675 1.00 91.38 84 GLY A C 1
ATOM 635 O O . GLY A 1 84 ? -21.480 1.114 17.303 1.00 91.38 84 GLY A O 1
ATOM 636 N N . ALA A 1 85 ? -21.805 2.180 15.363 1.00 91.62 85 ALA A N 1
ATOM 637 C CA . ALA A 1 85 ? -21.986 0.951 14.592 1.00 91.62 85 ALA A CA 1
ATOM 638 C C . ALA A 1 85 ? -20.658 0.206 14.369 1.00 91.62 85 ALA A C 1
ATOM 640 O O . ALA A 1 85 ? -19.591 0.811 14.249 1.00 91.62 85 ALA A O 1
ATOM 641 N N . VAL A 1 86 ? -20.729 -1.122 14.244 1.00 91.31 86 VAL A N 1
ATOM 642 C CA . VAL A 1 86 ? -19.575 -1.944 13.854 1.00 91.31 86 VAL A CA 1
ATOM 643 C C . VAL A 1 86 ? -19.369 -1.839 12.343 1.00 91.31 86 VAL A C 1
ATOM 645 O O . VAL A 1 86 ? -20.252 -2.182 11.557 1.00 91.31 86 VAL A O 1
ATOM 648 N N . ILE A 1 87 ? -18.187 -1.385 11.931 1.00 87.56 87 ILE A N 1
ATOM 649 C CA . ILE A 1 87 ? -17.771 -1.285 10.530 1.00 87.56 87 ILE A CA 1
ATOM 650 C C . ILE A 1 87 ? -16.729 -2.354 10.207 1.00 87.56 87 ILE A C 1
ATOM 652 O O . ILE A 1 87 ? -15.851 -2.647 11.016 1.00 87.56 87 ILE A O 1
ATOM 656 N N . THR A 1 88 ? -16.824 -2.935 9.010 1.00 85.12 88 THR A N 1
ATOM 657 C CA . THR A 1 88 ? -15.909 -3.984 8.531 1.00 85.12 88 THR A CA 1
ATOM 658 C C . THR A 1 88 ? -15.024 -3.441 7.418 1.00 85.12 88 THR A C 1
ATOM 660 O O . THR A 1 88 ? -15.514 -2.803 6.483 1.00 85.12 88 THR A O 1
ATOM 663 N N . ILE A 1 89 ? -13.723 -3.712 7.497 1.00 80.12 89 ILE A N 1
ATOM 664 C CA . ILE A 1 89 ? -12.738 -3.256 6.515 1.00 80.12 89 ILE A CA 1
ATOM 665 C C . ILE A 1 89 ? -12.519 -4.365 5.487 1.00 80.12 89 ILE A C 1
ATOM 667 O O . ILE A 1 89 ? -11.887 -5.374 5.768 1.00 80.12 89 ILE A O 1
ATOM 671 N N . ASN A 1 90 ? -13.059 -4.180 4.281 1.00 76.62 90 ASN A N 1
ATOM 672 C CA . ASN A 1 90 ? -13.039 -5.215 3.240 1.00 76.62 90 ASN A CA 1
ATOM 673 C C . ASN A 1 90 ? -11.752 -5.197 2.394 1.00 7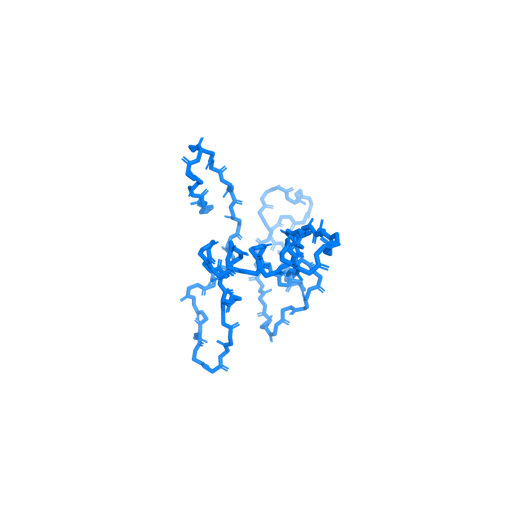6.62 90 ASN A C 1
ATOM 675 O O . ASN A 1 90 ? -11.297 -6.238 1.924 1.00 76.62 90 ASN A O 1
ATOM 679 N N . LYS A 1 91 ? -11.162 -4.015 2.182 1.00 72.56 91 LYS A N 1
ATOM 680 C CA . LYS A 1 91 ? -10.000 -3.850 1.304 1.00 72.56 91 LYS A CA 1
ATOM 681 C C . LYS A 1 91 ? -8.730 -3.588 2.099 1.00 72.56 91 LYS A C 1
ATOM 683 O O . LYS A 1 91 ? -8.737 -2.756 3.007 1.00 72.56 91 LYS A O 1
ATOM 688 N N . ALA A 1 92 ? -7.669 -4.288 1.713 1.00 64.19 92 ALA A N 1
ATOM 689 C CA . ALA A 1 92 ? -6.324 -4.078 2.212 1.00 64.19 92 ALA A CA 1
ATOM 690 C C . ALA A 1 92 ? -5.780 -2.733 1.702 1.00 64.19 92 ALA A C 1
ATOM 692 O O . ALA A 1 92 ? -6.290 -2.165 0.731 1.00 64.19 92 ALA A O 1
ATOM 693 N N . LEU A 1 93 ? -4.779 -2.202 2.404 1.00 58.91 93 LEU A N 1
ATOM 694 C CA . LEU A 1 93 ? -4.195 -0.883 2.156 1.00 58.91 93 LEU A CA 1
ATOM 695 C C . LEU A 1 93 ? -2.829 -0.961 1.493 1.00 58.91 93 LEU A C 1
ATOM 697 O O . LEU A 1 93 ? -2.069 -1.898 1.818 1.00 58.91 93 LEU A O 1
#

Mean predicted aligned error: 10.65 Å

pLDDT: mean 78.02, std 12.43, range [54.19, 96.81]

Radius of gyration: 19.45 Å; Cα contacts (8 Å, |Δi|>4): 77; chains: 1; bounding box: 49×33×46 Å

Solvent-accessible surface area (backbone atoms only — not comparable to full-atom values): 6219 Å² total; per-residue (Å²): 126,49,67,51,79,43,96,86,72,48,68,48,77,40,86,72,90,61,68,88,77,56,81,65,81,95,53,87,88,60,82,80,78,78,55,68,69,61,54,52,53,52,50,55,53,33,55,76,71,70,49,88,85,82,89,82,79,76,92,61,74,36,64,77,37,66,40,92,59,95,46,72,46,70,33,50,74,93,52,55,97,44,42,72,37,83,42,74,53,62,55,30,112

Foldseek 3Di:
DAWDQDPVRDTDDDDDQPCVVDDCPPPPPDDPDDDVVVVVVVVVVCVV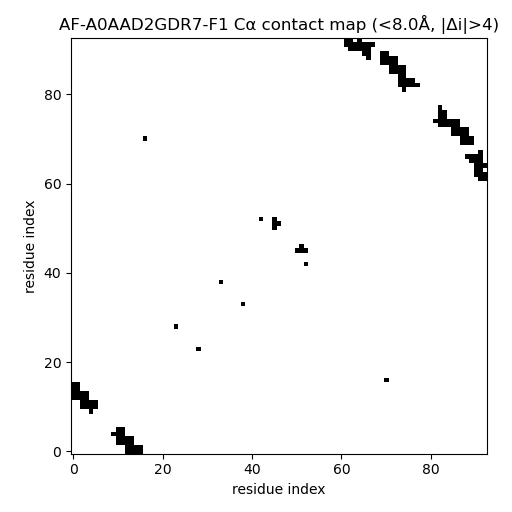VVHDDDDDDPPPVQQPAFDPDFGWDADPCVVPVRHRPIDTDGGGD

Secondary structure (DSSP, 8-state):
-EEEEPTTS-EEEE---SGGGS--TTS--S--PPPHHHHHHHHHHHHHTTPPP-----TTTTTTSEEEEEEEEE--GGGGGGTT-EEEEEE--

Organism: NCBI:txid2856

Sequence (93 aa):
MIFEAKQDGRRKGRLVCGGHLVDPRGISTRSTVVKGVSVRLLDMIADHYGLTIVHGDVGNAFITAKCLEEIHSVAGPEFGEREGAVITINKAL